Protein AF-B5H0D0-F1 (afdb_monomer_lite)

Radius of gyration: 23.64 Å; chains: 1; bounding box: 64×35×71 Å

pLDDT: mean 81.14, std 18.72, range [34.91, 98.12]

Organism: Streptomyces clavuligerus (NCBI:txid1901)

Secondary structure (DSSP, 8-state):
---------THHHHHHHHTS-----------PPPPHHHHHHHHHTS-HHHHHHHHHHHHHHHHHHH--SS--HHHHHHHHHHHHHHHHHHHHHHHH-GGG----PPP-

Structure (mmCIF, N/CA/C/O backbone):
data_AF-B5H0D0-F1
#
_entry.id   AF-B5H0D0-F1
#
loop_
_atom_site.group_PDB
_atom_site.id
_atom_site.type_symbol
_atom_site.label_atom_id
_atom_site.label_alt_id
_atom_site.label_comp_id
_atom_site.label_asym_id
_atom_site.label_entity_id
_atom_site.label_seq_id
_atom_site.pdbx_PDB_ins_code
_atom_site.Cartn_x
_atom_site.Cartn_y
_atom_site.Cartn_z
_atom_site.occupancy
_atom_site.B_iso_or_equiv
_atom_site.auth_seq_id
_atom_site.auth_comp_id
_atom_site.auth_asym_id
_atom_site.auth_atom_id
_atom_site.pdbx_PDB_model_num
ATOM 1 N N . MET A 1 1 ? -47.591 4.315 -47.108 1.00 39.16 1 MET A N 1
ATOM 2 C CA . MET A 1 1 ? -46.190 3.833 -47.054 1.00 39.16 1 MET A CA 1
ATOM 3 C C . MET A 1 1 ? -45.329 5.021 -47.461 1.00 39.16 1 MET A C 1
ATOM 5 O O . MET A 1 1 ? -45.608 5.544 -48.522 1.00 39.16 1 MET A O 1
ATOM 9 N N . VAL A 1 2 ? -44.385 5.603 -46.723 1.00 41.88 2 VAL A N 1
ATOM 10 C CA . VAL A 1 2 ? -43.583 5.292 -45.523 1.00 41.88 2 VAL A CA 1
ATOM 11 C C . VAL A 1 2 ? -43.222 6.689 -44.951 1.00 41.88 2 VAL A C 1
ATOM 13 O O . VAL A 1 2 ? -42.900 7.578 -45.727 1.00 41.88 2 VAL A O 1
ATOM 16 N N . GLY A 1 3 ? -43.507 7.039 -43.695 1.00 34.91 3 GLY A N 1
ATOM 17 C CA . GLY A 1 3 ? -42.594 6.857 -42.560 1.00 34.91 3 GLY A CA 1
ATOM 18 C C . GLY A 1 3 ? -41.439 7.876 -42.543 1.00 34.91 3 GLY A C 1
ATOM 19 O O . GLY A 1 3 ? -40.341 7.539 -42.967 1.00 34.91 3 GLY A O 1
ATOM 20 N N . ALA A 1 4 ? -41.660 9.091 -42.023 1.00 38.25 4 ALA A N 1
ATOM 21 C CA . ALA A 1 4 ? -40.581 10.013 -41.649 1.00 38.25 4 ALA A CA 1
ATOM 22 C C . ALA A 1 4 ? -40.244 9.796 -40.164 1.00 38.25 4 ALA A C 1
ATOM 24 O O . ALA A 1 4 ? -40.964 10.249 -39.275 1.00 38.25 4 ALA A O 1
ATOM 25 N N . VAL A 1 5 ? -39.189 9.025 -39.900 1.00 47.81 5 VAL A N 1
ATOM 26 C CA . VAL A 1 5 ? -38.684 8.740 -38.550 1.00 47.81 5 VAL A CA 1
ATOM 27 C C . VAL A 1 5 ? -37.876 9.947 -38.077 1.00 47.81 5 VAL A C 1
ATOM 29 O O . VAL A 1 5 ? -36.814 10.247 -38.617 1.00 47.81 5 VAL A O 1
ATOM 32 N N . GLY A 1 6 ? -38.416 10.658 -37.087 1.00 42.84 6 GLY A N 1
ATOM 33 C CA . GLY A 1 6 ? -37.749 11.759 -36.399 1.00 42.84 6 GLY A CA 1
ATOM 34 C C . GLY A 1 6 ? -36.517 11.289 -35.623 1.00 42.84 6 GLY A C 1
ATOM 35 O O . GLY A 1 6 ? -36.523 10.234 -34.988 1.00 42.84 6 GLY A O 1
ATOM 36 N N . ALA A 1 7 ? -35.456 12.089 -35.696 1.00 49.81 7 ALA A N 1
ATOM 37 C CA . ALA A 1 7 ? -34.181 11.871 -35.024 1.00 49.81 7 ALA A CA 1
ATOM 38 C C . ALA A 1 7 ? -34.312 11.883 -33.482 1.00 49.81 7 ALA A C 1
ATOM 40 O O . ALA A 1 7 ? -35.069 12.694 -32.942 1.00 49.81 7 ALA A O 1
ATOM 41 N N . PRO A 1 8 ? -33.558 11.045 -32.743 1.00 50.53 8 PRO A N 1
ATOM 42 C CA . PRO A 1 8 ? -33.606 11.036 -31.287 1.00 50.53 8 PRO A CA 1
ATOM 43 C C . PRO A 1 8 ? -32.743 12.156 -30.677 1.00 50.53 8 PRO A C 1
ATOM 45 O O . PRO A 1 8 ? -31.521 12.071 -30.606 1.00 50.53 8 PRO A O 1
ATOM 48 N N . ASP A 1 9 ? -33.422 13.209 -30.229 1.00 59.94 9 ASP A N 1
ATOM 49 C CA . ASP A 1 9 ? -33.371 13.758 -28.864 1.00 59.94 9 ASP A CA 1
ATOM 50 C C . ASP A 1 9 ? -31.980 13.872 -28.182 1.00 59.94 9 ASP A C 1
ATOM 52 O O . ASP A 1 9 ? -31.679 13.224 -27.174 1.00 59.94 9 ASP A O 1
ATOM 56 N N . GLY A 1 10 ? -31.123 14.748 -28.719 1.00 51.91 10 GLY A N 1
ATOM 57 C CA . GLY A 1 10 ? -29.828 15.121 -28.126 1.00 51.91 10 GLY A CA 1
ATOM 58 C C . GLY A 1 10 ? -29.927 15.894 -26.800 1.00 51.91 10 GLY A C 1
ATOM 59 O O . GLY A 1 10 ? -28.963 15.916 -26.033 1.00 51.91 10 GLY A O 1
ATOM 60 N N . SER A 1 11 ? -31.093 16.465 -26.477 1.00 56.03 11 SER A N 1
ATOM 61 C CA . SER A 1 11 ? -31.294 17.272 -25.264 1.00 56.03 11 SER A CA 1
ATOM 62 C C . SER A 1 11 ? -31.259 16.453 -23.974 1.00 56.03 11 SER A C 1
ATOM 64 O O . SER A 1 11 ? -30.692 16.896 -22.978 1.00 56.03 11 SER A O 1
ATOM 66 N N . ARG A 1 12 ? -31.770 15.213 -23.987 1.00 53.81 12 ARG A N 1
ATOM 67 C CA . ARG A 1 12 ? -31.809 14.368 -22.777 1.00 53.81 12 ARG A CA 1
ATOM 68 C C . ARG A 1 12 ? -30.425 13.889 -22.325 1.00 53.81 12 ARG A C 1
ATOM 70 O O . ARG A 1 12 ? -30.234 13.595 -21.148 1.00 53.81 12 ARG A O 1
ATOM 77 N N . ARG A 1 13 ? -29.447 13.812 -23.237 1.00 51.47 13 ARG A N 1
ATOM 78 C CA . ARG A 1 13 ? -28.058 13.429 -22.915 1.00 51.47 13 ARG A CA 1
ATOM 79 C C . ARG A 1 13 ? -27.282 14.567 -22.246 1.00 51.47 13 ARG A C 1
ATOM 81 O O . ARG A 1 13 ? -26.558 14.301 -21.291 1.00 51.47 13 ARG A O 1
ATOM 88 N N . ALA A 1 14 ? -27.486 15.809 -22.686 1.00 50.34 14 ALA A N 1
ATOM 89 C CA . ALA A 1 14 ? -26.856 16.987 -22.085 1.00 50.34 14 ALA A CA 1
ATOM 90 C C . ALA A 1 14 ? -27.360 17.253 -20.650 1.00 50.34 14 ALA A 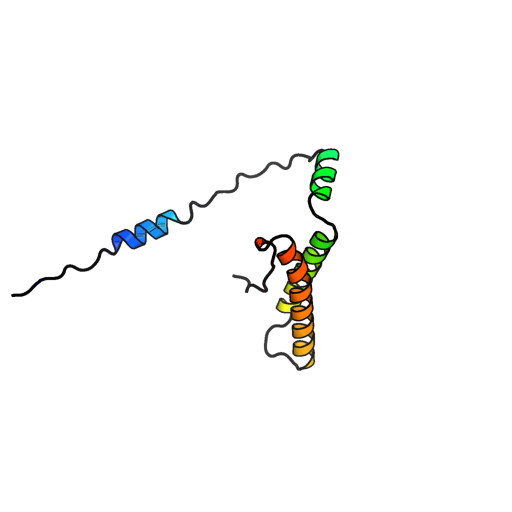C 1
ATOM 92 O O . ALA A 1 14 ? -26.583 17.601 -19.762 1.00 50.34 14 ALA A O 1
ATOM 93 N N . GLU A 1 15 ? -28.645 17.000 -20.392 1.00 48.56 15 GLU A N 1
ATOM 94 C CA . GLU A 1 15 ? -29.268 17.208 -19.077 1.00 48.56 15 GLU A CA 1
ATOM 95 C C . GLU A 1 15 ? -28.838 16.151 -18.031 1.00 48.56 15 GLU A C 1
ATOM 97 O O . GLU A 1 15 ? -28.718 16.434 -16.835 1.00 48.56 15 GLU A O 1
ATOM 102 N N . LEU A 1 16 ? -28.521 14.928 -18.479 1.00 50.81 16 LEU A N 1
ATOM 103 C CA . LEU A 1 16 ? -27.968 13.851 -17.645 1.00 50.81 16 LEU A CA 1
ATOM 104 C C . LEU A 1 16 ? -26.490 14.070 -17.276 1.00 50.81 16 LEU A C 1
ATOM 106 O O . LEU A 1 16 ? -26.074 13.657 -16.189 1.00 50.81 16 LEU A O 1
ATOM 110 N N . GLU A 1 17 ? -25.708 14.742 -18.127 1.00 48.53 17 GLU A N 1
ATOM 111 C CA . GLU A 1 17 ? -24.341 15.169 -17.792 1.00 48.53 17 GLU A CA 1
ATOM 112 C C . GLU A 1 17 ? -24.323 16.346 -16.811 1.00 48.53 17 GLU A C 1
ATOM 114 O O . GLU A 1 17 ? -23.553 16.330 -15.849 1.00 48.53 17 GLU A O 1
ATOM 119 N N . GLN A 1 18 ? -25.223 17.319 -16.977 1.00 50.31 18 GLN A N 1
ATOM 120 C CA . GLN A 1 18 ? -25.318 18.482 -16.082 1.00 50.31 18 GLN A CA 1
ATOM 121 C C . GLN A 1 18 ? -25.718 18.116 -14.644 1.00 50.31 18 GLN A C 1
ATOM 123 O O . GLN A 1 18 ? -25.393 18.839 -13.704 1.00 50.31 18 GLN A O 1
ATOM 128 N N . ARG A 1 19 ? -26.351 16.956 -14.432 1.00 52.62 19 ARG A N 1
ATOM 129 C CA . ARG A 1 19 ? -26.692 16.445 -13.095 1.00 52.62 19 ARG A CA 1
ATOM 130 C C . ARG A 1 19 ? -25.533 15.790 -12.335 1.00 52.62 19 ARG A C 1
ATOM 132 O O . ARG A 1 19 ? -25.710 15.478 -11.158 1.00 52.62 19 ARG A O 1
ATOM 139 N N . ARG A 1 20 ? -24.375 15.534 -12.958 1.00 59.75 20 ARG A N 1
ATOM 140 C CA . ARG A 1 20 ? -23.382 14.602 -12.388 1.00 59.75 20 ARG A CA 1
ATOM 141 C C . ARG A 1 20 ? -22.239 15.184 -11.575 1.00 59.75 20 ARG A C 1
ATOM 143 O O . ARG A 1 20 ? -21.583 14.402 -10.897 1.00 59.75 20 ARG A O 1
ATOM 150 N N . VAL A 1 21 ? -22.025 16.492 -11.525 1.00 59.31 21 VAL A N 1
ATOM 151 C CA . VAL A 1 21 ? -21.044 17.049 -10.581 1.00 59.31 21 VAL A CA 1
ATOM 152 C C . VAL A 1 21 ? -21.530 18.401 -10.091 1.00 59.31 21 VAL A C 1
ATOM 154 O O . VAL A 1 21 ? -21.138 19.450 -10.592 1.00 59.31 21 VAL A O 1
ATOM 157 N N . ARG A 1 22 ? -22.388 18.391 -9.067 1.00 60.06 22 ARG A N 1
ATOM 158 C CA . ARG A 1 22 ? -22.514 19.569 -8.210 1.00 60.06 22 ARG A CA 1
ATOM 159 C C . ARG A 1 22 ? -21.171 19.684 -7.496 1.00 60.06 22 ARG A C 1
ATOM 161 O O . ARG A 1 22 ? -20.902 18.911 -6.581 1.00 60.06 22 ARG A O 1
ATOM 168 N N . ALA A 1 23 ? -20.296 20.555 -7.992 1.00 64.81 23 ALA A N 1
ATOM 169 C CA . ALA A 1 23 ? -19.025 20.835 -7.349 1.00 64.81 23 ALA A CA 1
ATOM 170 C C . ALA A 1 23 ? -19.323 21.261 -5.907 1.00 64.81 23 ALA A C 1
ATOM 172 O O . ALA A 1 23 ? -19.915 22.314 -5.668 1.00 64.81 23 ALA A O 1
ATOM 173 N N . VAL A 1 24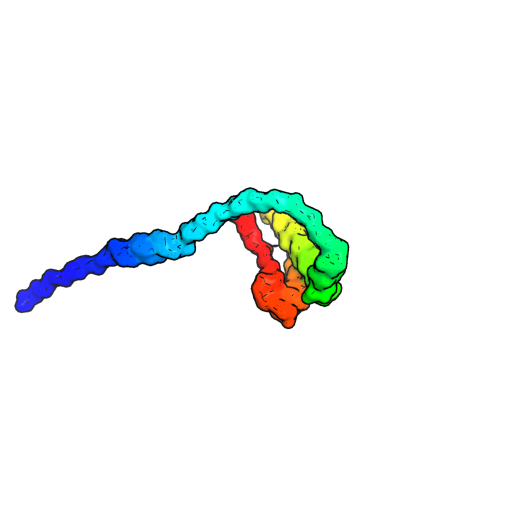 ? -18.995 20.393 -4.951 1.00 65.38 24 VAL A N 1
ATOM 174 C CA . VAL A 1 24 ? -19.007 20.751 -3.538 1.00 65.38 24 VAL A CA 1
ATOM 175 C C . VAL A 1 24 ? -17.838 21.704 -3.377 1.00 65.38 24 VAL A C 1
ATOM 177 O O . VAL A 1 24 ? -16.689 21.283 -3.459 1.00 65.38 24 VAL A O 1
ATOM 180 N N . ILE A 1 25 ? -18.129 22.994 -3.237 1.00 66.56 25 ILE A N 1
ATOM 181 C CA . ILE A 1 25 ? -17.121 23.984 -2.871 1.00 66.56 25 ILE A CA 1
ATOM 182 C C . ILE A 1 25 ? -16.738 23.651 -1.424 1.00 66.56 25 ILE A C 1
ATOM 184 O O . ILE A 1 25 ? -17.609 23.750 -0.554 1.00 66.56 25 ILE A O 1
ATOM 188 N N . PRO A 1 26 ? -15.505 23.189 -1.143 1.00 65.00 26 PRO A N 1
ATOM 189 C CA . PRO A 1 26 ? -15.105 22.904 0.222 1.00 65.00 26 PRO A CA 1
ATOM 190 C C . PRO A 1 26 ? -15.094 24.221 0.994 1.00 65.00 26 PRO A C 1
ATOM 192 O O . PRO A 1 26 ? -14.389 25.164 0.636 1.00 65.00 26 PRO A O 1
ATOM 195 N N . THR A 1 27 ? -15.909 24.301 2.040 1.00 78.12 27 THR A N 1
ATOM 196 C CA . THR A 1 27 ? -15.876 25.423 2.974 1.00 78.12 27 THR A CA 1
ATOM 197 C C . THR A 1 27 ? -14.479 25.474 3.597 1.00 78.12 27 THR A C 1
ATOM 199 O O . THR A 1 27 ? -13.987 24.419 4.010 1.00 78.12 27 THR A O 1
ATOM 202 N N . PRO A 1 28 ? -13.812 26.640 3.677 1.00 76.31 28 PRO A N 1
ATOM 203 C CA . PRO A 1 28 ? -12.520 26.734 4.345 1.00 76.31 28 PRO A CA 1
ATOM 204 C C . PRO A 1 28 ? -12.691 26.310 5.807 1.00 76.31 28 PRO A C 1
ATOM 206 O O . PRO A 1 28 ? -13.348 26.991 6.594 1.00 76.31 28 PRO A O 1
ATOM 209 N N . LEU A 1 29 ? -12.154 25.138 6.150 1.00 77.19 29 LEU A N 1
ATOM 210 C CA . LEU A 1 29 ? -12.185 24.626 7.512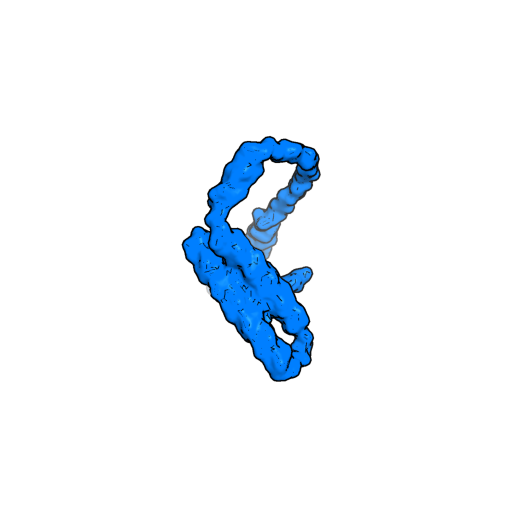 1.00 77.19 29 LEU A CA 1
ATOM 211 C C . LEU A 1 29 ? -11.212 25.459 8.344 1.00 77.19 29 LEU A C 1
ATOM 213 O O . LEU A 1 29 ? -10.012 25.472 8.076 1.00 77.19 29 LEU A O 1
ATOM 217 N N . VAL A 1 30 ? -11.730 26.154 9.355 1.00 83.62 30 VAL A N 1
ATOM 218 C CA . VAL A 1 30 ? -10.891 26.744 10.400 1.00 83.62 30 VAL A CA 1
ATOM 219 C C . VAL A 1 30 ? -10.319 25.577 11.211 1.00 83.62 30 VAL A C 1
ATOM 221 O O . VAL A 1 30 ? -11.109 24.795 11.749 1.00 83.62 30 VAL A O 1
ATOM 224 N N . PRO A 1 31 ? -8.988 25.397 11.284 1.00 78.62 31 PRO A N 1
ATOM 225 C CA . PRO A 1 31 ? -8.408 24.300 12.043 1.00 78.62 31 PRO A CA 1
ATOM 226 C C . PRO A 1 31 ? -8.707 24.510 13.529 1.00 78.62 31 PRO A C 1
ATOM 228 O O . PRO A 1 31 ? -8.250 25.474 14.142 1.00 78.62 31 PRO A O 1
ATOM 231 N N . VAL A 1 32 ? -9.498 23.605 14.098 1.00 85.38 32 VAL A N 1
ATOM 232 C CA . VAL A 1 32 ? -9.774 23.545 15.535 1.00 85.38 32 VAL A CA 1
ATOM 233 C C . VAL A 1 32 ? -8.945 22.421 16.156 1.00 85.38 32 VAL A C 1
ATOM 235 O O . VAL A 1 32 ? -8.798 21.366 15.531 1.00 85.38 32 VAL A O 1
ATOM 238 N N . PRO A 1 33 ? -8.382 22.614 17.361 1.00 88.00 33 PRO A N 1
ATOM 239 C CA . PRO A 1 33 ? -7.636 21.556 18.026 1.00 88.00 33 PRO A CA 1
ATOM 240 C C . PRO A 1 33 ? -8.564 20.372 18.318 1.00 88.00 33 PRO A C 1
ATOM 242 O O . PRO A 1 33 ? -9.634 20.533 18.908 1.00 88.00 33 PRO A O 1
ATOM 245 N N . ILE A 1 34 ? -8.151 19.175 17.901 1.00 85.06 34 ILE A N 1
ATOM 246 C CA . ILE A 1 34 ? -8.836 17.928 18.247 1.00 85.06 34 ILE A CA 1
ATOM 247 C C . ILE A 1 34 ? -8.450 17.585 19.691 1.00 85.06 34 ILE A C 1
ATOM 249 O O . ILE A 1 34 ? -7.257 17.511 19.978 1.00 85.06 34 ILE A O 1
ATOM 253 N N . PRO A 1 35 ? -9.404 17.352 20.607 1.00 93.88 35 PRO A N 1
ATOM 254 C CA . PRO A 1 35 ? -9.074 16.918 21.961 1.00 93.88 35 PRO A CA 1
ATOM 255 C C . PRO A 1 35 ? -8.287 15.599 21.965 1.00 93.88 35 PRO A C 1
ATOM 257 O O . PRO A 1 35 ? -8.663 14.660 21.261 1.00 93.88 35 PRO A O 1
ATOM 260 N N . ASP A 1 36 ? -7.265 15.480 22.816 1.00 92.44 36 ASP A N 1
ATOM 261 C CA . ASP A 1 36 ? -6.338 14.331 22.823 1.00 92.44 36 ASP A CA 1
ATOM 262 C C . ASP A 1 36 ? -7.044 12.974 22.914 1.00 92.44 36 ASP A C 1
ATOM 264 O O . ASP A 1 36 ? -6.713 12.030 22.200 1.00 92.44 36 ASP A O 1
ATOM 268 N N . ARG A 1 37 ? -8.083 12.873 23.752 1.00 91.19 37 ARG A N 1
ATOM 269 C CA . ARG A 1 37 ? -8.871 11.636 23.888 1.00 91.19 37 ARG A CA 1
ATOM 270 C C . ARG A 1 37 ? -9.544 11.235 22.577 1.00 91.19 37 ARG A C 1
ATOM 272 O O . ARG A 1 37 ? -9.625 10.051 22.275 1.00 91.19 37 ARG A O 1
ATOM 279 N N . VAL A 1 38 ? -10.014 12.207 21.799 1.00 91.25 38 VAL A N 1
ATOM 280 C CA . VAL A 1 38 ? -10.611 11.961 20.483 1.00 91.25 38 VAL A CA 1
ATOM 281 C C . VAL A 1 38 ? -9.531 11.538 19.491 1.00 91.25 38 VAL A C 1
ATOM 283 O O . VAL A 1 38 ? -9.753 10.590 18.746 1.00 91.25 38 VAL A O 1
ATOM 286 N N . ALA A 1 39 ? -8.351 12.162 19.522 1.00 87.81 39 ALA A N 1
ATOM 287 C CA . ALA A 1 39 ? -7.228 11.764 18.673 1.00 87.81 39 ALA A CA 1
ATOM 288 C C . ALA A 1 39 ? -6.811 10.300 18.915 1.00 87.81 39 ALA A C 1
ATOM 290 O O . ALA A 1 39 ? -6.639 9.543 17.961 1.00 87.81 39 ALA A O 1
ATOM 291 N N . VAL A 1 40 ? -6.742 9.872 20.181 1.00 88.94 40 VAL A N 1
ATOM 292 C CA . VAL A 1 40 ? -6.466 8.471 20.545 1.00 88.94 40 VAL A CA 1
ATOM 293 C C . VAL A 1 40 ? -7.561 7.531 20.033 1.00 88.94 40 VAL A C 1
ATOM 295 O O . VAL A 1 40 ? -7.251 6.488 19.460 1.00 88.94 40 VAL A O 1
ATOM 298 N N . LEU A 1 41 ? -8.837 7.898 20.198 1.00 89.00 41 LEU A N 1
ATOM 299 C CA . LEU A 1 41 ? -9.957 7.082 19.718 1.00 89.00 41 LEU A CA 1
ATOM 300 C C . LEU A 1 41 ? -9.948 6.933 18.194 1.00 89.00 41 LEU A C 1
ATOM 302 O O . LEU A 1 41 ? -10.140 5.825 17.702 1.00 89.00 41 LEU A O 1
ATOM 306 N N . ILE A 1 42 ? -9.672 8.013 17.458 1.00 86.94 42 ILE A N 1
ATOM 307 C CA . ILE A 1 42 ? -9.523 7.979 15.997 1.00 86.94 42 ILE A CA 1
ATOM 308 C C . ILE A 1 42 ? -8.378 7.038 15.607 1.00 86.94 42 ILE A C 1
ATOM 310 O O . ILE A 1 42 ? -8.561 6.184 14.740 1.00 86.94 42 ILE A O 1
ATOM 314 N N . GLY A 1 43 ? -7.226 7.147 16.278 1.00 79.50 43 GLY A N 1
ATOM 315 C CA . GLY A 1 43 ? -6.078 6.270 16.040 1.00 79.50 43 GLY A CA 1
ATOM 316 C C . GLY A 1 43 ? -6.383 4.788 16.285 1.00 79.50 43 GLY A C 1
ATOM 317 O O . GLY A 1 43 ? -5.871 3.931 15.574 1.00 79.50 43 GLY A O 1
ATOM 318 N N . ALA A 1 44 ? -7.268 4.479 17.236 1.00 86.00 44 ALA A N 1
ATOM 319 C CA . ALA A 1 44 ? -7.662 3.110 17.566 1.00 86.00 44 ALA A CA 1
ATOM 320 C C . ALA A 1 44 ? -8.689 2.493 16.593 1.00 86.00 44 ALA A C 1
ATOM 322 O O . ALA A 1 44 ? -8.900 1.280 16.614 1.00 86.00 44 ALA A O 1
ATOM 323 N N . CYS A 1 45 ? -9.345 3.291 15.742 1.00 88.25 45 CYS A N 1
ATOM 324 C CA . CYS A 1 45 ? -10.383 2.791 14.835 1.00 88.25 45 CYS A CA 1
ATOM 325 C C . CYS A 1 45 ? -9.840 1.933 13.680 1.00 88.25 45 CYS A C 1
ATOM 327 O O . CYS A 1 45 ? -10.605 1.168 13.086 1.00 88.25 45 CYS A O 1
ATOM 329 N N . MET A 1 46 ? -8.547 2.033 13.353 1.00 88.88 46 MET A N 1
ATOM 330 C CA . MET A 1 46 ? -7.929 1.257 12.280 1.00 88.88 46 MET A CA 1
ATOM 331 C C . MET A 1 46 ? -6.868 0.300 12.840 1.00 88.88 46 MET A C 1
ATOM 333 O O . MET A 1 46 ? -5.967 0.737 13.552 1.00 88.88 46 MET A O 1
ATOM 337 N N . PRO A 1 47 ? -6.922 -1.008 12.521 1.00 93.06 47 PRO A N 1
ATOM 338 C CA . PRO A 1 47 ? -5.898 -1.943 12.975 1.00 93.06 47 PRO A CA 1
ATOM 339 C C . PRO A 1 47 ? -4.512 -1.581 12.424 1.00 93.06 47 PRO A C 1
ATOM 341 O O . PRO A 1 47 ? -4.381 -1.299 11.233 1.00 93.06 47 PRO A O 1
ATOM 344 N N . GLU A 1 48 ? -3.463 -1.714 13.239 1.00 93.00 48 GLU A N 1
ATOM 345 C CA . GLU A 1 48 ? -2.080 -1.366 12.857 1.00 93.00 48 GLU A CA 1
ATOM 346 C C . GLU A 1 48 ? -1.613 -2.033 11.556 1.00 93.00 48 GLU A C 1
ATOM 348 O O . GLU A 1 48 ? -0.975 -1.398 10.721 1.00 93.00 48 GLU A O 1
ATOM 353 N N . ARG A 1 49 ? -1.983 -3.300 11.325 1.00 95.12 49 ARG A N 1
ATOM 354 C CA . ARG A 1 49 ? -1.642 -4.016 10.080 1.00 95.12 49 ARG A CA 1
ATOM 355 C C . ARG A 1 49 ? -2.216 -3.352 8.822 1.00 95.12 49 ARG A C 1
ATOM 357 O O . ARG A 1 49 ? -1.636 -3.485 7.752 1.00 95.12 49 ARG A O 1
ATOM 364 N N . VAL A 1 50 ? -3.368 -2.688 8.942 1.00 95.75 50 VAL A N 1
ATOM 365 C CA . VAL A 1 50 ? -4.035 -1.994 7.831 1.00 95.75 50 VAL A CA 1
ATOM 366 C C . VAL A 1 50 ? -3.330 -0.667 7.578 1.00 95.75 50 VAL A C 1
ATOM 368 O O . VAL A 1 50 ? -2.976 -0.400 6.436 1.00 95.75 50 VAL A O 1
ATOM 371 N N . LEU A 1 51 ? -3.024 0.088 8.640 1.00 93.38 51 LEU A N 1
ATOM 372 C CA . LEU A 1 51 ? -2.223 1.318 8.557 1.00 93.38 51 LEU A CA 1
ATOM 373 C C . LEU A 1 51 ? -0.851 1.051 7.929 1.00 93.38 51 LEU A C 1
ATOM 375 O O . LEU A 1 51 ? -0.394 1.775 7.050 1.00 93.38 51 LEU A O 1
ATOM 379 N N . ARG A 1 52 ? -0.195 -0.039 8.338 1.00 96.12 52 ARG A N 1
ATOM 380 C CA . ARG A 1 52 ? 1.086 -0.445 7.761 1.00 96.12 52 ARG A CA 1
ATOM 381 C C . ARG A 1 52 ? 0.962 -0.769 6.273 1.00 96.12 52 ARG A C 1
ATOM 383 O O . ARG A 1 52 ? 1.787 -0.309 5.489 1.00 96.12 52 ARG A O 1
ATOM 390 N N . ALA A 1 53 ? -0.069 -1.522 5.891 1.00 97.38 53 ALA A N 1
ATOM 391 C CA . ALA A 1 53 ? -0.323 -1.856 4.495 1.00 97.38 53 ALA A CA 1
ATOM 392 C C . ALA A 1 53 ? -0.629 -0.614 3.642 1.00 97.38 53 ALA A C 1
ATOM 394 O O . ALA A 1 53 ? -0.243 -0.575 2.480 1.00 97.38 53 ALA A O 1
ATOM 395 N N . GLU A 1 54 ? -1.281 0.406 4.199 1.00 95.56 54 GLU A N 1
ATOM 396 C CA . GLU A 1 54 ? -1.522 1.678 3.510 1.00 95.56 54 GLU A CA 1
ATOM 397 C C . GLU A 1 54 ? -0.206 2.390 3.184 1.00 95.56 54 GLU A C 1
ATOM 399 O O . GLU A 1 54 ? 0.049 2.704 2.021 1.00 95.56 54 GLU A O 1
ATOM 404 N N . ILE A 1 55 ? 0.673 2.539 4.181 1.00 95.88 55 ILE A N 1
ATOM 405 C CA . ILE A 1 55 ? 2.000 3.149 4.005 1.00 95.88 55 ILE A CA 1
ATOM 406 C C . ILE A 1 55 ? 2.819 2.373 2.963 1.00 95.88 55 ILE A C 1
ATOM 408 O O . ILE A 1 55 ? 3.463 2.967 2.097 1.00 95.88 55 ILE A O 1
ATOM 412 N N . GLU A 1 56 ? 2.794 1.039 3.028 1.00 97.56 56 GLU A N 1
ATOM 413 C CA . GLU A 1 56 ? 3.505 0.172 2.084 1.00 97.56 56 GLU A CA 1
ATOM 414 C C . GLU A 1 56 ? 2.949 0.291 0.661 1.00 97.56 56 GLU A C 1
ATOM 416 O O . GLU A 1 56 ? 3.724 0.390 -0.290 1.00 97.56 56 GLU A O 1
ATOM 421 N N . ALA A 1 57 ? 1.624 0.331 0.502 1.00 97.06 57 ALA A N 1
ATOM 422 C CA . ALA A 1 57 ? 0.983 0.511 -0.795 1.00 97.06 57 ALA A CA 1
ATOM 423 C C . ALA A 1 57 ? 1.292 1.890 -1.399 1.00 97.06 57 ALA A C 1
ATOM 425 O O . ALA A 1 57 ? 1.611 1.973 -2.585 1.00 97.06 57 ALA A O 1
ATOM 426 N N . GLU A 1 58 ? 1.258 2.961 -0.602 1.00 95.62 58 GLU A N 1
ATOM 427 C CA . GLU A 1 58 ? 1.591 4.314 -1.060 1.00 95.62 58 GLU A CA 1
ATOM 428 C C . GLU A 1 58 ? 3.065 4.422 -1.481 1.00 95.62 58 GLU A C 1
ATOM 430 O O . GLU A 1 58 ? 3.376 4.933 -2.562 1.00 95.62 58 GLU A O 1
ATOM 435 N N . CYS A 1 59 ? 3.979 3.863 -0.680 1.00 95.56 59 CYS A N 1
ATOM 436 C CA . CYS A 1 59 ? 5.395 3.790 -1.035 1.00 95.56 59 CYS A CA 1
ATOM 437 C C . CYS A 1 59 ? 5.614 2.984 -2.320 1.00 95.56 59 CYS A C 1
ATOM 439 O O . CYS A 1 59 ? 6.318 3.447 -3.215 1.00 95.56 59 CYS A O 1
ATOM 441 N N . ALA A 1 60 ? 4.980 1.816 -2.449 1.00 96.19 60 ALA A N 1
ATOM 442 C CA . ALA A 1 60 ? 5.120 0.967 -3.626 1.00 96.19 60 ALA A CA 1
ATOM 443 C C . ALA A 1 60 ? 4.594 1.651 -4.896 1.00 96.19 60 ALA A C 1
ATOM 445 O O . ALA A 1 60 ? 5.237 1.581 -5.940 1.00 96.19 60 ALA A O 1
ATOM 446 N N . VAL A 1 61 ? 3.466 2.365 -4.820 1.00 95.38 61 VAL A N 1
ATOM 447 C CA . VAL A 1 61 ? 2.941 3.151 -5.949 1.00 95.38 61 VAL A CA 1
ATOM 448 C C . VAL A 1 61 ? 3.925 4.236 -6.371 1.00 95.38 61 VAL A C 1
ATOM 450 O O . VAL A 1 61 ? 4.179 4.391 -7.567 1.00 95.38 61 VAL A O 1
ATOM 453 N N . ARG A 1 62 ? 4.518 4.954 -5.412 1.00 93.06 62 ARG A N 1
ATOM 454 C CA . ARG A 1 62 ? 5.544 5.961 -5.705 1.00 93.06 62 ARG A CA 1
ATOM 455 C C . ARG A 1 62 ? 6.742 5.346 -6.434 1.00 93.06 62 ARG A C 1
ATOM 457 O O . ARG A 1 62 ? 7.168 5.904 -7.442 1.00 93.06 62 ARG A O 1
ATOM 464 N N . GLU A 1 63 ? 7.236 4.191 -5.988 1.00 93.44 63 GLU A N 1
ATOM 465 C CA . GLU A 1 63 ? 8.343 3.502 -6.666 1.00 93.44 63 GLU A CA 1
ATOM 466 C C . GLU A 1 63 ? 7.942 2.997 -8.060 1.00 93.44 63 GLU A C 1
ATOM 468 O O . GLU A 1 63 ? 8.691 3.179 -9.013 1.00 93.44 63 GLU A O 1
ATOM 473 N N . VAL A 1 64 ? 6.730 2.464 -8.247 1.00 93.12 64 VAL A N 1
ATOM 474 C CA . VAL A 1 64 ? 6.237 2.081 -9.586 1.00 93.12 64 VAL A CA 1
ATOM 475 C C . VAL A 1 64 ? 6.226 3.276 -10.544 1.00 93.12 64 VAL A C 1
ATOM 477 O O . VAL A 1 64 ? 6.552 3.117 -11.720 1.00 93.12 64 VAL A O 1
ATOM 480 N N . HIS A 1 65 ? 5.859 4.467 -10.062 1.00 90.38 65 HIS A N 1
ATOM 481 C CA . HIS A 1 65 ? 5.858 5.690 -10.869 1.00 90.38 65 HIS A CA 1
ATOM 482 C C . HIS A 1 65 ? 7.251 6.273 -11.113 1.00 90.38 65 HIS A C 1
ATOM 484 O O . HIS A 1 65 ? 7.432 7.003 -12.089 1.00 90.38 65 HIS A O 1
ATOM 490 N N . ARG A 1 66 ? 8.238 5.937 -10.277 1.00 90.00 66 ARG A N 1
ATOM 491 C CA . ARG A 1 66 ? 9.635 6.326 -10.484 1.00 90.00 66 ARG A CA 1
ATOM 492 C C . ARG A 1 66 ? 10.193 5.734 -11.779 1.00 90.00 66 ARG A C 1
ATOM 494 O O . ARG A 1 66 ? 10.882 6.442 -12.506 1.00 90.00 66 ARG A O 1
ATOM 501 N N . PHE A 1 67 ? 9.850 4.489 -12.104 1.00 88.19 67 PHE A N 1
ATOM 502 C CA . PHE A 1 67 ? 10.318 3.805 -13.314 1.00 88.19 67 PHE A CA 1
ATOM 503 C C . PHE A 1 67 ? 9.484 4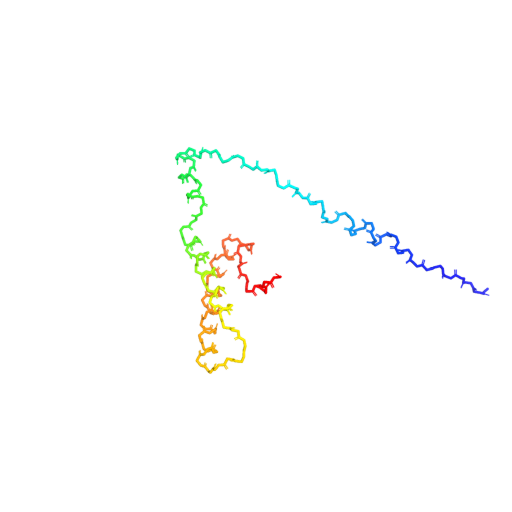.199 -14.545 1.00 88.19 67 PHE A C 1
ATOM 505 O O . PHE A 1 67 ? 8.431 3.618 -14.824 1.00 88.19 67 PHE A O 1
ATOM 512 N N . HIS A 1 68 ? 9.960 5.190 -15.304 1.00 81.19 68 HIS A N 1
ATOM 513 C CA . HIS A 1 68 ? 9.317 5.691 -16.523 1.00 81.19 68 HIS A CA 1
ATOM 514 C C . HIS A 1 68 ? 10.302 5.782 -17.700 1.00 81.19 68 HIS A C 1
ATOM 516 O O . HIS A 1 68 ? 11.481 6.052 -17.510 1.00 81.19 68 HIS A O 1
ATOM 522 N N . GLY A 1 69 ? 9.804 5.582 -18.928 1.00 79.38 69 GLY A N 1
ATOM 523 C CA . GLY A 1 69 ? 10.616 5.592 -20.153 1.00 79.38 69 GLY A CA 1
ATOM 524 C C . GLY A 1 69 ? 11.076 4.196 -20.600 1.00 79.38 69 GLY A C 1
ATOM 525 O O . GLY A 1 69 ? 10.527 3.192 -20.137 1.00 79.38 69 GLY A O 1
ATOM 526 N N . PRO A 1 70 ? 12.026 4.106 -21.550 1.00 85.12 70 PRO A N 1
ATOM 527 C CA . PRO A 1 70 ? 12.675 2.844 -21.876 1.00 85.12 70 PRO A CA 1
ATOM 528 C C . PRO A 1 70 ? 13.506 2.392 -20.671 1.00 85.12 70 PRO A C 1
ATOM 530 O O . PRO A 1 70 ? 14.483 3.033 -20.306 1.00 85.12 70 PRO A O 1
ATOM 533 N N . LEU A 1 71 ? 13.074 1.303 -20.044 1.00 91.25 71 LEU A N 1
ATOM 534 C CA . LEU A 1 71 ? 13.711 0.743 -18.855 1.00 9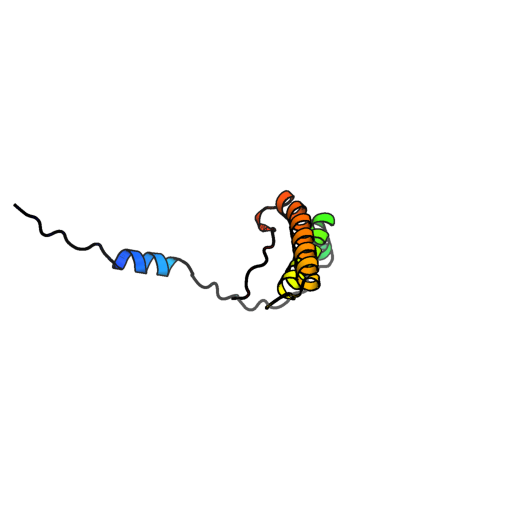1.25 71 LEU A CA 1
ATOM 535 C C . LEU A 1 71 ? 14.874 -0.166 -19.271 1.00 91.25 71 LEU A C 1
ATOM 537 O O . LEU A 1 71 ? 14.748 -0.902 -20.260 1.00 91.25 71 LEU A O 1
ATOM 541 N N . CYS A 1 72 ? 15.974 -0.153 -18.518 1.00 93.19 72 CYS A N 1
ATOM 542 C CA . CYS A 1 72 ? 16.955 -1.238 -18.580 1.00 93.19 72 CYS A CA 1
ATOM 543 C C . CYS A 1 72 ? 16.391 -2.510 -17.913 1.00 93.19 72 CYS A C 1
ATOM 545 O O . CYS A 1 72 ? 15.253 -2.520 -17.433 1.00 93.19 72 CYS A O 1
ATOM 547 N N . ASP A 1 73 ? 17.135 -3.616 -17.941 1.00 94.88 73 ASP A N 1
ATOM 548 C CA . ASP A 1 73 ? 16.674 -4.873 -17.336 1.00 94.88 73 ASP A CA 1
ATOM 549 C C . ASP A 1 73 ? 16.558 -4.770 -15.812 1.00 94.88 73 ASP A C 1
ATOM 551 O O . ASP A 1 73 ? 15.615 -5.298 -15.223 1.00 94.88 73 ASP A O 1
ATOM 555 N N . GLU A 1 74 ? 17.456 -4.017 -15.186 1.00 94.12 74 GLU A N 1
ATOM 556 C CA . GLU A 1 74 ? 17.455 -3.745 -13.752 1.00 94.12 74 GLU A CA 1
ATOM 557 C C . GLU A 1 74 ? 16.222 -2.924 -13.350 1.00 94.12 74 GLU A C 1
ATOM 559 O O . GLU A 1 74 ? 15.459 -3.334 -12.478 1.00 94.12 74 GLU A O 1
ATOM 564 N N . ASP A 1 75 ? 15.938 -1.839 -14.075 1.00 93.19 75 ASP A N 1
ATOM 565 C CA . ASP A 1 75 ? 14.750 -1.010 -13.851 1.00 93.19 75 ASP A CA 1
ATOM 566 C C . ASP A 1 75 ? 13.440 -1.797 -14.048 1.00 93.19 75 ASP A C 1
ATOM 568 O O . ASP A 1 75 ? 12.427 -1.531 -13.390 1.00 93.19 75 ASP A O 1
ATOM 572 N N . ARG A 1 76 ? 13.423 -2.769 -14.974 1.00 93.94 76 ARG A N 1
ATOM 573 C CA . ARG A 1 76 ? 12.277 -3.674 -15.157 1.00 93.94 76 ARG A CA 1
ATOM 574 C C . ARG A 1 76 ? 12.068 -4.550 -13.923 1.00 93.94 76 ARG A C 1
A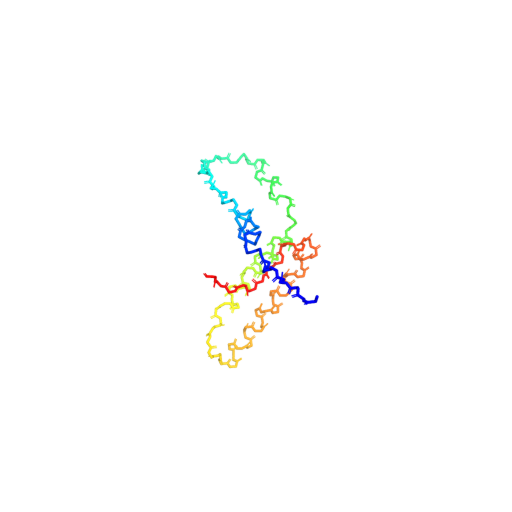TOM 576 O O . ARG A 1 76 ? 10.930 -4.652 -13.457 1.00 93.94 76 ARG A O 1
ATOM 583 N N . ALA A 1 77 ? 13.137 -5.153 -13.408 1.00 95.69 77 ALA A N 1
ATOM 584 C CA . ALA A 1 77 ? 13.087 -6.012 -12.230 1.00 95.69 77 ALA A CA 1
ATOM 585 C C . ALA A 1 77 ? 12.645 -5.234 -10.981 1.00 95.69 77 ALA A C 1
ATOM 587 O O . ALA A 1 77 ? 11.743 -5.675 -10.264 1.00 95.69 77 ALA A O 1
ATOM 588 N N . ASP A 1 78 ? 13.192 -4.037 -10.768 1.00 94.75 78 ASP A N 1
ATOM 589 C CA . ASP A 1 78 ? 12.826 -3.189 -9.632 1.00 94.75 78 ASP A CA 1
ATOM 590 C C . ASP A 1 78 ? 11.359 -2.747 -9.701 1.00 94.75 78 ASP A C 1
ATOM 592 O O . ASP A 1 78 ? 10.628 -2.772 -8.701 1.00 94.75 78 ASP A O 1
ATOM 596 N N . ARG A 1 79 ? 10.875 -2.412 -10.902 1.00 94.62 79 ARG A N 1
ATOM 597 C CA . ARG A 1 79 ? 9.461 -2.096 -11.117 1.00 94.62 79 ARG A CA 1
ATOM 598 C C . ARG A 1 79 ? 8.554 -3.292 -10.822 1.00 94.62 79 ARG A C 1
ATOM 600 O O . ARG A 1 79 ? 7.493 -3.114 -10.221 1.00 94.62 79 ARG A O 1
ATOM 607 N N . GLU A 1 80 ? 8.933 -4.499 -11.234 1.00 95.75 80 GLU A N 1
ATOM 608 C CA . GLU A 1 80 ? 8.168 -5.720 -10.953 1.00 95.75 80 GLU A CA 1
ATOM 609 C C . GLU A 1 80 ? 8.151 -6.055 -9.455 1.00 95.75 80 GLU A C 1
ATOM 611 O O . GLU A 1 80 ? 7.109 -6.431 -8.900 1.00 95.75 80 GLU A O 1
ATOM 616 N N . GLN A 1 81 ? 9.267 -5.827 -8.763 1.00 96.75 81 GLN A N 1
ATOM 617 C CA . GLN A 1 81 ? 9.338 -5.938 -7.313 1.00 96.75 81 GLN A CA 1
ATOM 618 C C . GLN A 1 81 ? 8.397 -4.938 -6.625 1.00 96.75 81 GLN A C 1
ATOM 620 O O . GLN A 1 81 ? 7.650 -5.326 -5.720 1.00 96.75 81 GLN A O 1
ATOM 625 N N . ALA A 1 82 ? 8.365 -3.680 -7.071 1.00 95.81 82 ALA A N 1
ATOM 626 C CA . ALA A 1 82 ? 7.457 -2.667 -6.534 1.00 95.81 82 ALA A CA 1
ATOM 627 C C . ALA A 1 82 ? 5.976 -3.028 -6.775 1.00 95.81 82 ALA A C 1
ATOM 629 O O . ALA A 1 82 ? 5.151 -2.931 -5.863 1.00 95.81 82 ALA A O 1
ATOM 630 N N . LEU A 1 83 ? 5.630 -3.542 -7.962 1.00 95.81 83 LEU A N 1
ATOM 631 C CA . LEU A 1 83 ? 4.281 -4.050 -8.253 1.00 95.81 83 LEU A CA 1
ATOM 632 C C . LEU A 1 83 ? 3.901 -5.234 -7.353 1.00 95.81 83 LEU A C 1
ATOM 634 O O . LEU A 1 83 ? 2.766 -5.320 -6.877 1.00 95.81 83 LEU A O 1
ATOM 638 N N . SER A 1 84 ? 4.852 -6.124 -7.076 1.00 97.44 84 SER A N 1
ATOM 639 C CA . SER A 1 84 ? 4.650 -7.265 -6.181 1.00 97.44 84 SER A CA 1
ATOM 640 C C . SER A 1 84 ? 4.389 -6.824 -4.739 1.00 97.44 84 SER A C 1
ATOM 642 O O . SER A 1 84 ? 3.511 -7.376 -4.070 1.00 97.44 84 SER A O 1
ATOM 644 N N . GLN A 1 85 ? 5.111 -5.810 -4.254 1.00 97.62 85 GLN A N 1
ATOM 645 C CA . GLN A 1 85 ? 4.879 -5.211 -2.935 1.00 97.62 85 GLN A CA 1
ATOM 646 C C . GLN A 1 85 ? 3.497 -4.555 -2.860 1.00 97.62 85 GLN A C 1
ATOM 648 O O . GLN A 1 85 ? 2.745 -4.819 -1.920 1.00 97.62 85 GLN A O 1
ATOM 653 N N . LEU A 1 86 ? 3.115 -3.801 -3.896 1.00 97.12 86 LEU A N 1
ATOM 654 C CA . LEU A 1 86 ? 1.790 -3.194 -3.999 1.00 97.12 86 LEU A CA 1
ATOM 655 C C . LEU A 1 86 ? 0.672 -4.246 -3.947 1.00 97.12 86 LEU A C 1
ATOM 657 O O . LEU A 1 86 ? -0.307 -4.077 -3.223 1.00 97.12 86 LEU A O 1
ATOM 661 N N . ALA A 1 87 ? 0.817 -5.357 -4.672 1.00 97.38 87 ALA A N 1
ATOM 662 C CA . ALA A 1 87 ? -0.162 -6.442 -4.658 1.00 97.38 87 ALA A CA 1
ATOM 663 C C . ALA A 1 87 ? -0.306 -7.083 -3.265 1.00 97.38 87 ALA A C 1
ATOM 665 O O . ALA A 1 87 ? -1.424 -7.365 -2.824 1.00 97.38 87 ALA A O 1
ATOM 666 N N . ARG A 1 88 ? 0.807 -7.282 -2.546 1.00 97.50 88 ARG A N 1
ATOM 667 C CA . ARG A 1 88 ? 0.797 -7.822 -1.174 1.00 97.50 88 ARG A CA 1
ATOM 668 C C . ARG A 1 88 ? 0.092 -6.881 -0.200 1.00 97.50 88 ARG A C 1
ATOM 670 O O . ARG A 1 88 ? -0.779 -7.336 0.539 1.00 97.50 88 ARG A O 1
ATOM 677 N N . ALA A 1 89 ? 0.410 -5.591 -0.239 1.00 97.69 89 ALA A N 1
ATOM 678 C CA . ALA A 1 89 ? -0.230 -4.587 0.604 1.00 97.69 89 ALA A CA 1
ATOM 679 C C . ALA A 1 89 ? -1.737 -4.478 0.304 1.00 97.69 89 ALA A C 1
ATOM 681 O O . ALA A 1 89 ? -2.576 -4.561 1.204 1.00 97.69 89 ALA A O 1
ATOM 682 N N . ASN A 1 90 ? -2.106 -4.437 -0.979 1.00 97.50 90 ASN A N 1
ATOM 683 C CA . ASN A 1 90 ? -3.501 -4.400 -1.415 1.00 97.50 90 ASN A CA 1
ATOM 684 C C . ASN A 1 90 ? -4.312 -5.630 -1.008 1.00 97.50 90 ASN A C 1
ATOM 686 O O . ASN A 1 90 ? -5.526 -5.523 -0.848 1.00 97.50 90 ASN A O 1
ATOM 690 N N . LYS A 1 91 ? -3.678 -6.788 -0.798 1.00 98.12 91 LYS A N 1
ATOM 691 C CA . LYS A 1 91 ? -4.363 -7.960 -0.242 1.00 98.12 91 LYS A CA 1
ATOM 692 C C . LYS A 1 91 ? -4.869 -7.687 1.175 1.00 98.12 91 LYS A C 1
ATOM 694 O O . LYS A 1 91 ? -5.997 -8.053 1.495 1.00 98.12 91 LYS A O 1
ATOM 699 N N . VAL A 1 92 ? -4.058 -7.033 2.008 1.00 97.94 92 VAL A N 1
ATOM 700 C CA . VAL A 1 92 ? -4.441 -6.654 3.377 1.00 97.94 92 VAL A CA 1
ATOM 701 C C . VAL A 1 92 ? -5.515 -5.569 3.345 1.00 97.94 92 VAL A C 1
ATOM 703 O O . VAL A 1 92 ? -6.542 -5.710 4.008 1.00 97.94 92 VAL A O 1
ATOM 706 N N . LEU A 1 93 ? -5.313 -4.527 2.532 1.00 96.81 93 LEU A N 1
ATOM 707 C CA . LEU A 1 93 ? -6.265 -3.421 2.395 1.00 96.81 93 LEU A CA 1
ATOM 708 C C . LEU A 1 93 ? -7.619 -3.902 1.869 1.00 96.81 93 LEU A C 1
ATOM 710 O O . LEU A 1 93 ? -8.650 -3.598 2.459 1.00 96.81 93 LEU A O 1
ATOM 714 N N . GLY A 1 94 ? -7.619 -4.713 0.811 1.00 96.81 94 GLY A N 1
ATOM 715 C CA . GLY A 1 94 ? -8.830 -5.269 0.214 1.00 96.81 94 GLY A CA 1
ATOM 716 C C . GLY A 1 94 ? -9.578 -6.223 1.145 1.00 96.81 94 GLY A C 1
ATOM 717 O O . GLY A 1 94 ? -10.807 -6.214 1.146 1.00 96.81 94 GLY A O 1
ATOM 718 N N . ALA A 1 95 ? -8.859 -6.995 1.970 1.00 96.94 95 ALA A N 1
ATOM 719 C CA . ALA A 1 95 ? -9.468 -7.849 2.989 1.00 96.94 95 ALA A CA 1
ATOM 720 C C . ALA A 1 95 ? -10.134 -7.047 4.119 1.00 96.94 95 ALA A C 1
ATOM 722 O O . ALA A 1 95 ? -11.102 -7.523 4.706 1.00 96.94 95 ALA A O 1
ATOM 723 N N . TYR A 1 96 ? -9.629 -5.849 4.432 1.00 95.62 96 TYR A N 1
ATOM 724 C CA . TYR A 1 96 ? -10.251 -4.960 5.413 1.00 95.62 96 TYR A CA 1
ATOM 725 C C . TYR A 1 96 ? -11.418 -4.173 4.807 1.00 95.62 96 TYR A C 1
ATOM 727 O O . TYR A 1 96 ? -12.523 -4.198 5.345 1.00 95.62 96 TYR A O 1
ATOM 735 N N . HIS A 1 97 ? -11.198 -3.497 3.676 1.00 94.81 97 HIS A N 1
ATOM 736 C CA . HIS A 1 97 ? -12.247 -2.790 2.952 1.00 94.81 97 HIS A CA 1
ATOM 737 C C . HIS A 1 97 ? -11.873 -2.576 1.469 1.00 94.81 97 HIS A C 1
ATOM 739 O O . HIS A 1 97 ? -10.863 -1.935 1.168 1.00 94.81 97 HIS A O 1
ATOM 745 N N . PRO A 1 98 ? -12.710 -2.994 0.500 1.00 94.38 98 PRO A N 1
ATOM 746 C CA . PRO A 1 98 ? -12.342 -3.002 -0.921 1.00 94.38 98 PRO A CA 1
ATOM 747 C C . PRO A 1 98 ? -12.085 -1.610 -1.515 1.00 94.38 98 PRO A C 1
ATOM 749 O O . PRO A 1 98 ? -11.375 -1.488 -2.509 1.00 94.38 98 PRO A O 1
ATOM 752 N N . ARG A 1 99 ? -12.630 -0.540 -0.916 1.00 93.38 99 ARG A N 1
ATOM 753 C CA . ARG A 1 99 ? -12.367 0.842 -1.368 1.00 93.38 99 ARG A CA 1
ATOM 754 C C . ARG A 1 99 ? -11.006 1.399 -0.938 1.00 93.38 99 ARG A C 1
ATOM 756 O O . ARG A 1 99 ? -10.684 2.505 -1.348 1.00 93.38 99 ARG A O 1
ATOM 763 N N . LEU A 1 100 ? -10.243 0.671 -0.121 1.00 92.88 100 LEU A N 1
ATOM 764 C CA . LEU A 1 100 ? -8.899 1.080 0.303 1.00 92.88 100 LEU A CA 1
ATOM 765 C C . LEU A 1 100 ? -7.797 0.571 -0.627 1.00 92.88 100 LEU A C 1
ATOM 767 O O . LEU A 1 100 ? -6.640 0.920 -0.443 1.00 92.88 100 LEU A O 1
ATOM 771 N N . VAL A 1 101 ? -8.129 -0.264 -1.614 1.00 95.25 101 VAL A N 1
ATOM 772 C CA . VAL A 1 101 ? -7.152 -0.767 -2.583 1.00 95.25 101 VAL A CA 1
ATOM 773 C C . VAL A 1 101 ? -6.581 0.400 -3.390 1.00 95.25 101 VAL A C 1
ATOM 775 O O . VAL A 1 101 ? -7.324 1.149 -4.031 1.00 95.25 101 VAL A O 1
ATOM 778 N N . ILE A 1 102 ? -5.255 0.525 -3.391 1.00 94.06 102 ILE A N 1
ATOM 779 C CA . ILE A 1 102 ? -4.526 1.590 -4.080 1.00 94.06 102 ILE A CA 1
ATOM 780 C C . ILE A 1 102 ? -4.010 1.052 -5.417 1.00 94.06 102 ILE A C 1
ATOM 782 O O . ILE A 1 102 ? -3.367 0.008 -5.487 1.00 94.06 102 ILE A O 1
ATOM 786 N N . GLY A 1 103 ? -4.297 1.762 -6.507 1.00 90.19 103 GLY A N 1
ATOM 787 C CA . GLY A 1 103 ? -3.792 1.422 -7.837 1.00 90.19 103 GLY A CA 1
ATOM 788 C C . GLY A 1 103 ? -2.717 2.405 -8.303 1.00 90.19 103 GLY A C 1
ATOM 789 O O . GLY A 1 103 ? -2.783 3.578 -7.933 1.00 90.19 103 GLY A O 1
ATOM 790 N N . PRO A 1 104 ? -1.794 1.982 -9.183 1.00 82.06 104 PRO A N 1
ATOM 791 C CA . PRO A 1 104 ? -0.881 2.888 -9.868 1.00 82.06 104 PRO A CA 1
ATOM 792 C C . PRO A 1 104 ? -1.672 3.662 -10.937 1.00 82.06 104 PRO A C 1
ATOM 794 O O . PRO A 1 104 ? -1.673 3.318 -12.120 1.00 82.06 104 PRO A O 1
ATOM 797 N N . ARG A 1 105 ? -2.464 4.659 -10.525 1.00 73.31 105 ARG A N 1
ATOM 798 C CA . ARG A 1 105 ? -3.187 5.530 -11.462 1.00 73.31 105 ARG A CA 1
ATOM 799 C C . ARG A 1 105 ? -2.187 6.483 -12.105 1.00 73.31 105 ARG A C 1
ATOM 801 O O . ARG A 1 105 ? -1.362 7.064 -11.414 1.00 73.31 105 ARG A O 1
ATOM 808 N N . ARG A 1 106 ? -2.282 6.690 -13.424 1.00 57.19 106 ARG A N 1
ATOM 809 C CA . ARG A 1 106 ? -1.554 7.796 -14.065 1.00 57.19 106 ARG A CA 1
ATOM 810 C C . ARG A 1 106 ? -1.940 9.108 -13.365 1.00 57.19 106 ARG A C 1
ATOM 812 O O . ARG A 1 106 ? -3.146 9.313 -13.175 1.00 57.19 106 ARG A O 1
ATOM 819 N N . PRO A 1 107 ? -0.978 9.977 -13.009 1.00 53.56 107 PRO A N 1
ATOM 820 C CA . PRO A 1 107 ? -1.320 11.347 -12.658 1.00 53.56 107 PRO A CA 1
ATOM 821 C C . PRO A 1 107 ? -2.109 11.942 -13.834 1.00 53.56 107 PRO A C 1
ATOM 823 O O . PRO A 1 107 ? -1.737 11.741 -14.994 1.00 53.56 107 PRO A O 1
ATOM 826 N N . ARG A 1 108 ? -3.268 12.530 -13.526 1.00 44.09 108 ARG A N 1
ATOM 827 C CA . ARG A 1 108 ? -4.068 13.293 -14.490 1.00 44.09 108 ARG A CA 1
ATOM 828 C C . ARG A 1 108 ? -3.404 14.629 -14.767 1.00 44.09 108 ARG A C 1
ATOM 830 O O . ARG A 1 108 ? -2.833 15.181 -13.803 1.00 44.09 108 ARG A O 1
#

Foldseek 3Di:
DDDDDDDDDPPVVVVVVVPPDPPPPDDPDDDDDDPPVVVVVVVVPDDPLLVVLLVQLVVLLVLLVVLDDDDDPVSVVSNVVSVVSLVVSQVSNCVVPVVSRDDSDDDD

Sequence (108 aa):
MVGAVGAPDGSRRAELEQRRVRAVIPTPLVPVPIPDRVAVLIGACMPERVLRAEIEAECAVREVHRFHGPLCDEDRADREQALSQLARANKVLGAYHPRLVIGPRRPR